Protein AF-A0A962E279-F1 (afdb_monomer)

Foldseek 3Di:
DDDPDDFDKDWDFDADPVGDGQKIWIQTNNDIFMKGWDADPVRHTQKIQGRVRDMDD

Secondary structure (DSSP, 8-state):
--------EEEEEEE-TTS-EEEEEEEETTEEEEEEEEE-TTS-EEEEE-TTS-EE-

Nearest PDB structures (foldseek):
  8qja-assembly2_B  TM=9.241E-01  e=3.681E-01  Advenella mimigardefordensis DPN7
  1avw-assembly1_B  TM=2.647E-01  e=9.736E+00  Glycine max

pLDDT: mean 91.29, std 12.76, range [46.25, 98.56]

Solvent-accessible surface area (backbone atoms only — not comparable to full-atom values): 3494 Å² total; per-residue (Å²): 136,83,83,76,78,73,80,53,71,48,78,49,76,42,62,48,99,88,65,49,70,33,34,39,41,37,31,52,75,84,46,76,38,53,30,42,40,40,64,47,103,82,75,44,79,52,32,38,32,43,68,85,71,54,69,54,107

Sequence (57 aa):
MIFMESNKQNYSYEYDANGNVEQIDETIDGESFTTTQGFDDLERMTSKTDRYGNSFQ

Radius of gyration: 14.9 Å; Cα contacts (8 Å, |Δi|>4): 96; chains: 1; bounding box: 24×20×52 Å

Struct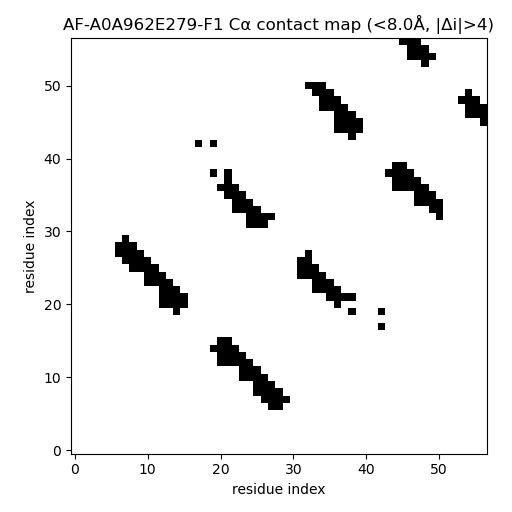ure (mmCIF, N/CA/C/O backbone):
data_AF-A0A962E279-F1
#
_entry.id   AF-A0A962E279-F1
#
loop_
_atom_site.group_PDB
_atom_site.id
_atom_site.type_symbol
_atom_site.label_atom_id
_atom_site.label_alt_id
_atom_site.label_comp_id
_atom_site.label_asym_id
_atom_site.label_entity_id
_atom_site.label_seq_id
_atom_site.pdbx_PDB_ins_code
_atom_site.Cartn_x
_atom_site.Cartn_y
_atom_site.Cartn_z
_atom_site.occupancy
_atom_site.B_iso_or_equiv
_atom_site.auth_seq_id
_atom_site.auth_comp_id
_atom_site.auth_asym_id
_atom_site.auth_atom_id
_atom_site.pdbx_PDB_model_num
ATOM 1 N N . MET A 1 1 ? 5.084 14.380 -37.238 1.00 46.25 1 MET A N 1
ATOM 2 C CA . MET A 1 1 ? 4.074 13.935 -36.255 1.00 46.25 1 MET A CA 1
ATOM 3 C C . MET A 1 1 ? 4.830 13.155 -35.199 1.00 46.25 1 MET A C 1
ATOM 5 O O . MET A 1 1 ? 5.418 12.144 -35.550 1.00 46.25 1 MET A O 1
ATOM 9 N N . ILE A 1 2 ? 4.934 13.670 -33.976 1.00 48.66 2 ILE A N 1
ATOM 10 C CA . ILE A 1 2 ? 5.499 12.917 -32.850 1.00 48.66 2 ILE A CA 1
ATOM 11 C C . ILE A 1 2 ? 4.295 12.327 -32.122 1.00 48.66 2 ILE A C 1
ATOM 13 O O . ILE A 1 2 ? 3.448 13.082 -31.649 1.00 48.66 2 ILE A O 1
ATOM 17 N N . PHE A 1 3 ? 4.179 11.001 -32.103 1.00 60.19 3 PHE A N 1
ATOM 18 C CA . PHE A 1 3 ? 3.247 10.323 -31.212 1.00 60.19 3 PHE A CA 1
ATOM 19 C C . PHE A 1 3 ? 3.867 10.388 -29.820 1.00 60.19 3 PHE A C 1
ATOM 21 O O . PHE A 1 3 ? 4.902 9.776 -29.578 1.00 60.19 3 PHE A O 1
ATOM 28 N N . MET A 1 4 ? 3.294 11.195 -28.932 1.00 59.19 4 MET A N 1
ATOM 29 C CA . MET A 1 4 ? 3.551 11.022 -27.510 1.00 59.19 4 MET A CA 1
ATOM 30 C C . MET A 1 4 ? 2.684 9.848 -27.081 1.00 59.19 4 MET A C 1
ATOM 32 O O . MET A 1 4 ? 1.460 9.977 -27.044 1.00 59.19 4 MET A O 1
ATOM 36 N N . GLU A 1 5 ? 3.293 8.684 -26.865 1.00 65.88 5 GLU A N 1
ATOM 37 C CA . GLU A 1 5 ? 2.597 7.607 -26.170 1.00 65.88 5 GLU A CA 1
ATOM 38 C C . GLU A 1 5 ? 2.214 8.144 -24.790 1.00 65.88 5 GLU A C 1
ATOM 40 O O . GLU A 1 5 ? 3.042 8.675 -24.053 1.00 65.88 5 GLU A O 1
ATOM 45 N N . SER A 1 6 ? 0.920 8.121 -24.480 1.00 68.62 6 SER A N 1
ATOM 46 C CA . SER A 1 6 ? 0.445 8.456 -23.145 1.00 68.62 6 SER A CA 1
ATOM 47 C C . SER A 1 6 ? 1.000 7.418 -22.178 1.00 68.62 6 SER A C 1
ATOM 49 O O . SER A 1 6 ? 0.719 6.235 -22.380 1.00 68.62 6 SER A O 1
ATOM 51 N N . ASN A 1 7 ? 1.715 7.841 -21.134 1.00 69.88 7 ASN A N 1
ATOM 52 C CA . ASN A 1 7 ? 2.177 6.914 -20.105 1.00 69.88 7 ASN A CA 1
ATOM 53 C C . ASN A 1 7 ? 0.966 6.184 -19.511 1.00 69.88 7 ASN A C 1
ATOM 55 O O . ASN A 1 7 ? 0.127 6.803 -18.843 1.00 69.88 7 ASN A 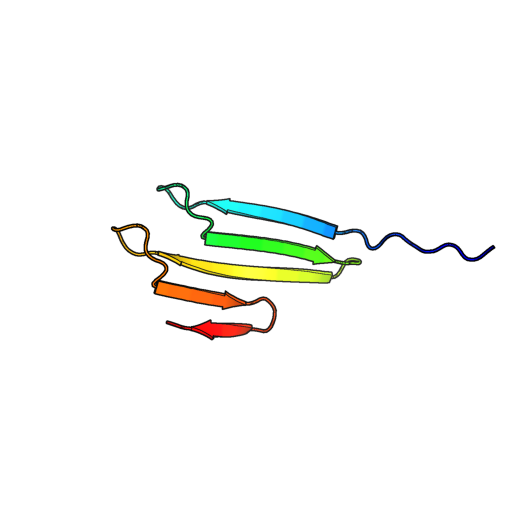O 1
ATOM 59 N N . LYS A 1 8 ? 0.820 4.889 -19.804 1.00 78.06 8 LYS A N 1
ATOM 60 C CA . LYS A 1 8 ? -0.345 4.113 -19.370 1.00 78.06 8 LYS A CA 1
ATOM 61 C C . LYS A 1 8 ? -0.111 3.713 -17.923 1.00 78.06 8 LYS A C 1
ATOM 63 O O . LYS A 1 8 ? 0.709 2.842 -17.652 1.00 78.06 8 LYS A O 1
ATOM 68 N N . GLN A 1 9 ? -0.851 4.345 -17.019 1.00 88.25 9 GLN A N 1
ATOM 69 C CA . GLN A 1 9 ? -0.786 4.088 -15.584 1.00 88.25 9 GLN A CA 1
ATOM 70 C C . GLN A 1 9 ? -2.046 3.345 -15.135 1.00 88.25 9 GLN A C 1
ATOM 72 O O . GLN A 1 9 ? -3.156 3.780 -15.438 1.00 88.25 9 GLN A O 1
ATOM 77 N N . ASN A 1 10 ? -1.882 2.219 -14.442 1.00 92.94 10 ASN A N 1
ATOM 78 C CA . ASN A 1 10 ? -2.980 1.479 -13.813 1.00 92.94 10 ASN A CA 1
ATOM 79 C C . ASN A 1 10 ? -2.678 1.312 -12.327 1.00 92.94 10 ASN A C 1
ATOM 81 O O . ASN A 1 10 ? -1.524 1.087 -11.977 1.00 92.94 10 ASN A O 1
ATOM 85 N N . TYR A 1 11 ? -3.715 1.390 -11.497 1.00 95.19 11 TYR A N 1
ATOM 86 C CA . TYR A 1 11 ? -3.624 1.214 -10.052 1.00 95.19 11 TYR A CA 1
ATOM 87 C C . TYR A 1 11 ? -4.623 0.150 -9.597 1.00 95.19 11 TYR A C 1
ATOM 89 O O . TYR A 1 11 ? -5.781 0.178 -10.025 1.00 95.19 11 TYR A O 1
ATOM 97 N N . SER A 1 12 ? -4.195 -0.743 -8.710 1.00 97.19 12 SER A N 1
ATOM 98 C CA . SER A 1 12 ? -5.075 -1.595 -7.908 1.00 97.19 12 SER A CA 1
ATOM 99 C C . SER A 1 12 ? -4.753 -1.449 -6.429 1.00 97.19 12 SER A C 1
ATOM 101 O O . SER A 1 12 ? -3.611 -1.199 -6.047 1.00 97.19 12 SER A O 1
ATOM 103 N N . TYR A 1 13 ? -5.793 -1.579 -5.612 1.00 98.19 13 TYR A N 1
ATOM 104 C CA . TYR A 1 13 ? -5.732 -1.399 -4.171 1.00 98.19 13 TYR A CA 1
ATOM 105 C C . TYR A 1 13 ? -6.273 -2.652 -3.503 1.00 98.19 13 TYR A C 1
ATOM 107 O O . TYR A 1 13 ? -7.375 -3.097 -3.842 1.00 98.19 13 TYR A O 1
ATOM 115 N N . GLU A 1 14 ? -5.516 -3.184 -2.555 1.00 98.56 14 GLU A N 1
ATOM 116 C CA . GLU A 1 14 ? -5.992 -4.219 -1.645 1.00 98.56 14 GLU A CA 1
ATOM 117 C C . GLU A 1 14 ? -6.236 -3.599 -0.276 1.00 98.56 14 GLU A C 1
ATOM 119 O O . GLU A 1 14 ? -5.516 -2.689 0.154 1.00 98.56 14 GLU A O 1
ATOM 124 N N . TYR A 1 15 ? -7.300 -4.068 0.366 1.00 98.38 15 TYR A N 1
ATOM 125 C CA . TYR A 1 15 ? -7.781 -3.529 1.624 1.00 98.38 15 TYR A CA 1
ATOM 126 C C . TYR A 1 15 ? -7.761 -4.609 2.694 1.00 98.38 15 TYR A C 1
ATOM 128 O O . TYR A 1 15 ? -8.210 -5.730 2.442 1.00 98.38 15 TYR A O 1
ATOM 136 N N . ASP A 1 16 ? -7.319 -4.239 3.890 1.00 97.88 16 ASP A N 1
ATOM 137 C CA . ASP A 1 16 ? -7.484 -5.079 5.069 1.00 97.88 16 ASP A CA 1
ATOM 138 C C . ASP A 1 16 ? -8.967 -5.153 5.502 1.00 97.88 16 ASP A C 1
ATOM 140 O O . ASP A 1 16 ? -9.863 -4.528 4.922 1.00 97.88 16 ASP A O 1
ATOM 144 N N . ALA A 1 17 ? -9.248 -5.930 6.551 1.00 97.75 17 ALA A N 1
ATOM 145 C CA . ALA A 1 17 ? -10.608 -6.116 7.063 1.00 97.75 17 ALA A CA 1
ATOM 146 C C . ALA A 1 17 ? -11.257 -4.826 7.603 1.00 97.75 17 ALA A C 1
ATOM 148 O O . ALA A 1 17 ? -12.487 -4.751 7.680 1.00 97.75 17 ALA A O 1
ATOM 149 N N . ASN A 1 18 ? -10.448 -3.829 7.965 1.00 97.38 18 ASN A N 1
ATOM 150 C CA . ASN A 1 18 ? -10.897 -2.557 8.520 1.00 97.38 18 ASN A CA 1
ATOM 151 C C . ASN A 1 18 ? -11.034 -1.480 7.428 1.00 97.38 18 ASN A C 1
ATOM 153 O O . ASN A 1 18 ? -11.586 -0.405 7.671 1.00 97.38 18 ASN A O 1
ATOM 157 N N . GLY A 1 19 ? -10.611 -1.796 6.200 1.00 98.12 19 GLY A N 1
ATOM 158 C CA . GLY A 1 19 ? -10.706 -0.931 5.033 1.00 98.12 19 GLY A CA 1
ATOM 159 C C . GLY A 1 19 ? -9.493 -0.026 4.832 1.00 98.12 19 GLY A C 1
ATOM 160 O O . GLY A 1 19 ? -9.584 0.916 4.039 1.00 98.12 19 GLY A O 1
ATOM 161 N N . ASN A 1 20 ? -8.364 -0.283 5.497 1.00 98.44 20 ASN A N 1
ATOM 162 C CA . ASN A 1 20 ? -7.120 0.399 5.157 1.00 98.44 20 ASN A CA 1
ATOM 163 C C . ASN A 1 20 ? -6.510 -0.213 3.907 1.00 98.44 20 ASN A C 1
ATOM 165 O O . ASN A 1 20 ? -6.611 -1.411 3.672 1.00 98.44 20 ASN A O 1
ATOM 169 N N . VAL A 1 21 ? -5.823 0.613 3.123 1.00 98.44 21 VAL A N 1
ATOM 170 C CA . VAL A 1 21 ? -5.081 0.147 1.950 1.00 98.44 21 VAL A CA 1
ATOM 171 C C . VAL A 1 21 ? -3.788 -0.519 2.412 1.00 98.44 21 VAL A C 1
ATOM 173 O O . VAL A 1 21 ? -2.830 0.178 2.749 1.00 98.44 21 VAL A O 1
ATOM 176 N N . GLU A 1 22 ? -3.741 -1.846 2.396 1.00 98.19 22 GLU A N 1
ATOM 177 C CA . GLU A 1 22 ? -2.545 -2.613 2.766 1.00 98.19 22 GLU A CA 1
ATOM 178 C C . GLU A 1 22 ? -1.593 -2.827 1.583 1.00 98.19 22 GLU A C 1
ATOM 180 O O . GLU A 1 22 ? -0.382 -2.949 1.783 1.00 98.19 22 GLU A O 1
ATOM 185 N N . GLN A 1 23 ? -2.100 -2.762 0.346 1.00 98.50 23 GLN A N 1
ATOM 186 C CA . GLN A 1 23 ? -1.287 -2.876 -0.864 1.00 98.50 23 GLN A CA 1
ATOM 187 C C . GLN A 1 23 ? -1.754 -1.926 -1.970 1.00 98.50 23 GLN A C 1
ATOM 189 O O . GLN A 1 23 ? -2.949 -1.733 -2.197 1.00 98.50 23 GLN A O 1
ATOM 194 N N . ILE A 1 24 ? -0.784 -1.333 -2.663 1.00 98.19 24 ILE A N 1
ATOM 195 C CA . ILE A 1 24 ? -0.977 -0.562 -3.891 1.00 98.19 24 ILE A CA 1
ATOM 196 C C . ILE A 1 24 ? -0.091 -1.188 -4.955 1.00 98.19 24 ILE A C 1
ATOM 198 O O . ILE A 1 24 ? 1.133 -1.170 -4.807 1.00 98.19 24 ILE A O 1
ATOM 202 N N . ASP A 1 25 ? -0.697 -1.672 -6.031 1.00 97.69 25 ASP A N 1
ATOM 203 C CA . ASP A 1 25 ? 0.032 -2.088 -7.223 1.00 97.69 25 ASP A CA 1
ATOM 204 C C . ASP A 1 25 ? -0.155 -1.048 -8.325 1.00 97.69 25 ASP A C 1
ATOM 206 O O . ASP A 1 25 ? -1.275 -0.691 -8.694 1.00 97.69 25 ASP A O 1
ATOM 210 N N . GLU A 1 26 ? 0.959 -0.553 -8.850 1.00 95.00 26 GLU A N 1
ATOM 211 C CA . GLU A 1 26 ? 1.020 0.423 -9.931 1.00 95.00 26 GLU A CA 1
ATOM 212 C C . GLU A 1 26 ? 1.632 -0.254 -11.155 1.00 95.00 26 GLU A C 1
ATOM 214 O O . GLU A 1 26 ? 2.657 -0.919 -11.052 1.00 95.00 26 GLU A O 1
ATOM 219 N N . THR A 1 27 ? 1.045 -0.076 -12.335 1.00 94.69 27 THR A N 1
ATOM 220 C CA . THR A 1 27 ? 1.710 -0.421 -13.598 1.00 94.69 27 THR A CA 1
ATOM 221 C C . THR A 1 27 ? 1.947 0.845 -14.394 1.00 94.69 27 THR A C 1
ATOM 223 O O . THR A 1 27 ? 0.973 1.472 -14.804 1.00 94.69 27 THR A O 1
ATOM 226 N N . ILE A 1 28 ? 3.209 1.205 -14.616 1.00 90.88 28 ILE A N 1
ATOM 227 C CA . ILE A 1 28 ? 3.641 2.407 -15.335 1.00 90.88 28 ILE A CA 1
ATOM 228 C C . ILE A 1 28 ? 4.431 1.941 -16.551 1.00 90.88 28 ILE A C 1
ATOM 230 O O . ILE A 1 28 ? 5.453 1.282 -16.407 1.00 90.88 28 ILE A O 1
ATOM 234 N N . ASP A 1 29 ? 3.932 2.235 -17.750 1.00 89.06 29 ASP A N 1
ATOM 235 C CA . ASP A 1 29 ? 4.611 1.907 -19.014 1.00 89.06 29 ASP A CA 1
ATOM 236 C C . ASP A 1 29 ? 4.976 0.415 -19.155 1.00 89.06 29 ASP A C 1
ATOM 238 O O . ASP A 1 29 ? 5.940 0.034 -19.812 1.00 89.06 29 ASP A O 1
ATOM 242 N N . GLY A 1 30 ? 4.150 -0.447 -18.552 1.00 88.19 30 GLY A N 1
ATOM 243 C CA . GLY A 1 30 ? 4.323 -1.901 -18.551 1.00 88.19 30 GLY A CA 1
ATOM 244 C C . GLY A 1 30 ? 5.193 -2.444 -17.414 1.00 88.19 30 GLY A C 1
ATOM 245 O O . GLY A 1 30 ? 5.243 -3.659 -17.245 1.00 88.19 30 GLY A O 1
ATOM 246 N N . GLU A 1 31 ? 5.823 -1.583 -16.614 1.00 91.81 31 GLU A N 1
ATOM 247 C CA . GLU A 1 31 ? 6.538 -1.972 -15.397 1.00 91.81 31 GLU A CA 1
ATOM 248 C C . GLU A 1 31 ? 5.598 -1.974 -14.193 1.00 91.81 31 GLU A C 1
ATOM 250 O O . GLU A 1 31 ? 4.803 -1.049 -14.030 1.00 91.81 31 GLU A O 1
ATOM 255 N N . SER A 1 32 ? 5.690 -3.002 -13.347 1.00 94.12 32 SER A N 1
ATOM 256 C CA . SER A 1 32 ? 4.864 -3.144 -12.146 1.00 94.12 32 SER A CA 1
ATOM 257 C C . SER A 1 32 ? 5.639 -2.782 -10.883 1.00 94.12 32 SER A C 1
ATOM 259 O O . SER A 1 32 ? 6.785 -3.190 -10.698 1.00 94.12 32 SER A O 1
ATOM 261 N N . PHE A 1 33 ? 4.974 -2.054 -9.997 1.00 96.38 33 PHE A N 1
ATOM 262 C CA . PHE A 1 33 ? 5.491 -1.559 -8.733 1.00 96.38 33 PHE A CA 1
ATOM 263 C C . PHE A 1 33 ? 4.501 -1.879 -7.623 1.00 96.38 33 PHE A C 1
ATOM 265 O O . PHE A 1 33 ? 3.305 -1.687 -7.811 1.00 96.38 33 PHE A O 1
ATOM 272 N N . THR A 1 34 ? 5.002 -2.277 -6.457 1.00 97.81 34 THR A N 1
ATOM 273 C CA . THR A 1 34 ? 4.160 -2.582 -5.296 1.00 97.81 34 THR A CA 1
ATOM 274 C C . THR A 1 34 ? 4.592 -1.733 -4.109 1.00 97.81 34 THR A C 1
ATOM 276 O O . THR A 1 34 ? 5.780 -1.617 -3.813 1.00 97.81 34 THR A O 1
ATOM 279 N N . THR A 1 35 ? 3.622 -1.134 -3.426 1.00 98.31 35 THR A N 1
ATOM 280 C CA . THR A 1 35 ? 3.787 -0.505 -2.111 1.00 98.31 35 THR A CA 1
ATOM 281 C C . THR A 1 35 ? 2.949 -1.280 -1.105 1.00 98.31 35 THR A C 1
ATOM 283 O O . THR A 1 35 ? 1.759 -1.472 -1.341 1.00 98.31 35 THR A O 1
ATOM 286 N N . THR A 1 36 ? 3.536 -1.682 0.022 1.00 98.44 36 THR A N 1
ATOM 287 C CA . THR A 1 36 ? 2.821 -2.363 1.115 1.00 98.44 36 THR A CA 1
ATOM 288 C C . THR A 1 36 ? 2.783 -1.501 2.365 1.00 98.44 36 THR A C 1
ATOM 290 O O . THR A 1 36 ? 3.693 -0.706 2.613 1.00 98.44 36 THR A O 1
ATOM 293 N N . GLN A 1 37 ? 1.713 -1.621 3.142 1.00 98.56 37 GLN A N 1
ATOM 294 C CA . GLN A 1 37 ? 1.456 -0.843 4.350 1.00 98.56 37 GLN A CA 1
ATOM 295 C C . GLN A 1 37 ? 0.908 -1.767 5.438 1.00 98.56 37 GLN A C 1
ATOM 297 O O . GLN A 1 37 ? 0.099 -2.642 5.154 1.00 98.56 37 GLN A O 1
ATOM 302 N N . GLY A 1 38 ? 1.349 -1.565 6.678 1.00 98.19 38 GLY A N 1
ATOM 303 C CA . GLY A 1 38 ? 0.832 -2.271 7.848 1.00 98.19 38 GLY A CA 1
ATOM 304 C C . GLY A 1 38 ? 0.195 -1.300 8.831 1.00 98.19 38 GLY A C 1
ATOM 305 O O . GLY A 1 38 ? 0.695 -0.186 9.007 1.00 98.19 38 GLY A O 1
ATOM 306 N N . PHE A 1 39 ? -0.878 -1.735 9.485 1.00 98.38 39 PHE A N 1
ATOM 307 C CA . PHE A 1 39 ? -1.655 -0.950 10.443 1.00 98.38 39 PHE A CA 1
ATOM 308 C C . PHE A 1 39 ? -1.786 -1.711 11.768 1.00 98.38 39 PHE A C 1
ATOM 310 O O . PHE A 1 39 ? -1.695 -2.938 11.796 1.00 98.38 39 PHE A O 1
ATOM 317 N N . ASP A 1 40 ? -1.920 -0.986 12.878 1.00 97.38 40 ASP A N 1
ATOM 318 C CA . ASP A 1 40 ? -2.314 -1.567 14.165 1.00 97.38 40 ASP A CA 1
ATOM 319 C C . ASP A 1 40 ? -3.841 -1.573 14.347 1.00 97.38 40 ASP A C 1
ATOM 321 O O . ASP A 1 40 ? -4.574 -0.985 13.557 1.00 97.38 40 ASP A O 1
ATOM 325 N N . ASP A 1 41 ? -4.320 -2.189 15.431 1.00 96.56 41 ASP A N 1
ATOM 326 C CA . ASP A 1 41 ? -5.753 -2.287 15.766 1.00 96.56 41 ASP A CA 1
ATOM 327 C C . ASP A 1 41 ? -6.458 -0.924 15.955 1.00 96.56 41 ASP A C 1
ATOM 329 O O . ASP A 1 41 ? -7.672 -0.873 16.151 1.00 96.56 41 ASP A O 1
ATOM 333 N N . LEU A 1 42 ? -5.708 0.185 15.975 1.00 97.69 42 LEU A N 1
ATOM 334 C CA . LEU A 1 42 ? -6.228 1.549 16.074 1.00 97.69 42 LEU A CA 1
ATOM 335 C C . LEU A 1 42 ? -6.173 2.289 14.726 1.00 97.69 42 LEU A C 1
ATOM 337 O O . LEU A 1 42 ? -6.285 3.518 14.708 1.00 97.69 42 LEU A O 1
ATOM 341 N N . GLU A 1 43 ? -5.990 1.565 13.620 1.00 97.75 43 GLU A N 1
ATOM 342 C CA . G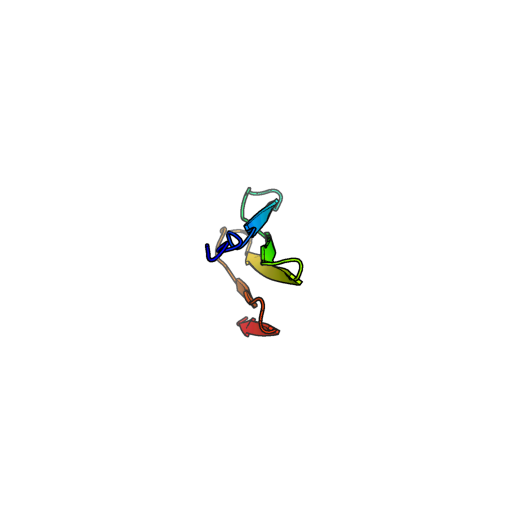LU A 1 43 ? -5.875 2.081 12.249 1.00 97.75 43 GLU A CA 1
ATOM 343 C C . GLU A 1 43 ? -4.680 3.019 12.034 1.00 97.75 43 GLU A C 1
ATOM 345 O O . GLU A 1 43 ? -4.683 3.896 11.164 1.00 97.75 43 GLU A O 1
ATOM 350 N N . ARG A 1 44 ? -3.626 2.880 12.844 1.00 97.44 44 ARG A N 1
ATOM 351 C CA . ARG A 1 44 ? -2.412 3.688 12.697 1.00 97.44 44 ARG A CA 1
ATOM 352 C C . ARG A 1 44 ? -1.388 2.908 11.898 1.00 97.44 44 ARG A C 1
ATOM 354 O O . ARG A 1 44 ? -1.083 1.765 12.223 1.00 97.44 44 ARG A O 1
ATOM 361 N N . MET A 1 45 ? -0.816 3.547 10.882 1.00 97.75 45 MET A N 1
ATOM 362 C CA . MET A 1 45 ? 0.240 2.944 10.075 1.00 97.75 45 MET A CA 1
ATOM 363 C C . MET A 1 45 ? 1.475 2.667 10.938 1.00 97.75 45 MET A C 1
ATOM 365 O O . MET A 1 45 ? 2.064 3.589 11.504 1.00 97.75 45 MET A O 1
ATOM 369 N N . THR A 1 46 ? 1.862 1.401 11.012 1.00 98.19 46 THR A N 1
ATOM 370 C CA . THR A 1 46 ? 3.038 0.915 11.742 1.00 98.19 46 THR A CA 1
ATOM 371 C C . THR A 1 46 ? 4.165 0.520 10.810 1.00 98.19 46 THR A C 1
ATOM 373 O O . THR A 1 46 ? 5.294 0.400 11.250 1.00 98.19 46 THR A O 1
ATOM 376 N N . SER A 1 47 ? 3.897 0.318 9.521 1.00 98.25 47 SER A N 1
ATOM 377 C CA . SER A 1 47 ? 4.959 0.077 8.552 1.00 98.25 47 SER A CA 1
ATOM 378 C C . SER A 1 47 ? 4.555 0.478 7.146 1.00 98.25 47 SER A C 1
ATOM 380 O O . SER A 1 47 ? 3.370 0.542 6.811 1.00 98.25 47 SER A O 1
ATOM 382 N N . LYS A 1 48 ? 5.558 0.726 6.309 1.00 98.19 48 LYS A N 1
ATOM 383 C CA . LYS A 1 48 ? 5.383 0.896 4.869 1.00 98.19 48 LYS A CA 1
ATOM 384 C C . LYS A 1 48 ? 6.638 0.456 4.149 1.00 98.19 48 LYS A C 1
ATOM 386 O O . LYS A 1 48 ? 7.723 0.815 4.592 1.00 98.19 48 LYS A O 1
ATOM 391 N N . THR A 1 49 ? 6.482 -0.233 3.026 1.00 98.38 49 THR A N 1
ATOM 392 C CA . THR A 1 49 ? 7.546 -0.442 2.039 1.00 98.38 49 THR A CA 1
ATOM 393 C C . THR A 1 49 ? 7.133 0.232 0.743 1.00 98.38 49 THR A C 1
ATOM 395 O O . THR A 1 49 ? 6.068 -0.072 0.210 1.00 98.38 49 THR A O 1
ATOM 398 N N . ASP A 1 50 ? 7.927 1.189 0.267 1.00 96.62 50 ASP A N 1
ATOM 399 C CA . ASP A 1 50 ? 7.660 1.880 -0.994 1.00 96.62 50 ASP A CA 1
ATOM 400 C C . ASP A 1 50 ? 8.066 1.041 -2.217 1.00 96.62 50 ASP A C 1
ATOM 402 O O . ASP A 1 50 ? 8.745 0.017 -2.113 1.00 96.62 50 ASP A O 1
ATOM 406 N N . ARG A 1 51 ? 7.692 1.522 -3.405 1.00 95.50 51 ARG A N 1
ATOM 407 C CA . ARG A 1 51 ? 8.032 0.886 -4.687 1.00 95.50 51 ARG A CA 1
ATOM 408 C C . ARG A 1 51 ? 9.527 0.765 -4.997 1.00 95.50 51 ARG A C 1
ATOM 410 O O . ARG A 1 51 ? 9.893 0.087 -5.951 1.00 95.50 51 ARG A O 1
ATOM 417 N N . TYR A 1 52 ? 10.380 1.459 -4.251 1.00 94.69 52 TYR A N 1
ATOM 418 C CA . TYR A 1 52 ? 11.834 1.390 -4.377 1.00 94.69 52 TYR A CA 1
ATOM 419 C C . TYR A 1 52 ? 12.456 0.457 -3.328 1.00 94.69 52 TYR A C 1
ATOM 421 O O . TYR A 1 52 ? 13.678 0.325 -3.279 1.00 94.69 52 TYR A O 1
ATOM 429 N N . GLY A 1 53 ? 11.630 -0.202 -2.510 1.00 94.75 53 GLY A N 1
ATOM 430 C CA . GLY A 1 53 ? 12.062 -1.102 -1.449 1.00 94.75 53 GLY A CA 1
ATOM 431 C C . GLY A 1 53 ? 12.5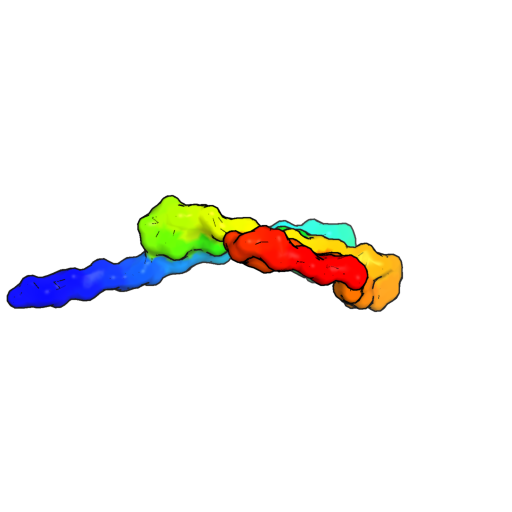21 -0.388 -0.179 1.00 94.75 53 GLY A C 1
ATOM 432 O O . GLY A 1 53 ? 13.115 -1.032 0.684 1.00 94.75 53 GLY A O 1
ATOM 433 N N . ASN A 1 54 ? 12.276 0.919 -0.035 1.00 97.25 54 ASN A N 1
ATOM 434 C CA . ASN A 1 54 ? 12.557 1.606 1.221 1.00 97.25 54 ASN A CA 1
ATOM 435 C C . ASN A 1 54 ? 11.443 1.304 2.218 1.00 97.25 54 ASN A C 1
ATOM 437 O O . ASN A 1 54 ? 10.266 1.507 1.910 1.00 97.25 54 ASN A O 1
ATOM 441 N N . SER A 1 55 ? 11.823 0.885 3.424 1.00 95.81 55 SER A N 1
ATOM 442 C CA . SER A 1 55 ? 10.871 0.554 4.481 1.00 95.81 55 SER A CA 1
ATOM 443 C C . SER A 1 55 ? 11.017 1.458 5.700 1.00 95.81 55 SER A C 1
ATOM 445 O O . SER A 1 55 ? 12.127 1.842 6.071 1.00 95.81 55 SER A O 1
ATOM 447 N N . PHE A 1 56 ? 9.897 1.738 6.363 1.00 92.38 56 PHE A N 1
ATOM 448 C CA . PHE A 1 56 ? 9.881 2.158 7.763 1.00 92.38 56 PHE A CA 1
ATOM 449 C C . PHE A 1 56 ? 8.989 1.221 8.582 1.00 92.38 56 PHE A C 1
ATOM 451 O O . PHE A 1 56 ? 8.063 0.611 8.038 1.00 92.38 56 PHE A O 1
ATOM 458 N N . GLN A 1 57 ? 9.301 1.113 9.872 1.00 83.38 57 GLN A N 1
ATOM 459 C CA . GLN A 1 57 ? 8.583 0.366 10.907 1.00 83.38 57 GLN A CA 1
ATOM 460 C C . GLN A 1 57 ? 8.523 1.205 12.186 1.00 83.38 57 GLN A C 1
ATOM 462 O O . GLN A 1 57 ? 9.430 2.056 12.352 1.00 83.38 57 GLN A O 1
#

Mean predicted aligned error: 5.45 Å

=== Feature glossary ===
The record interleaves many kinds of information about one protein. Here is each kind framed as the question it answers.

Q: What are the backbone torsion angles?
A: φ (phi) and ψ (psi) are the two rotatable backbone dihedrals per residue: φ is the C(i-1)–N–Cα–C torsion, ψ is the N–Cα–C–N(i+1) torsion, both in degrees on (−180°, 180°]. α-helical residues cluster near (−60°, −45°); β-strand residues near (−120°, +130°). A Ramachandran plot is simply a scatter of (φ, ψ) for every residue.

Q: What is the amino-acid chain?
A: This is the polypeptide sequence — one letter per residue, N-terminus first. Length ranges from a few dozen residues for small domains to over a thousand for large multi-domain proteins.

Q: How mobile is each atom in the crystal?
A: For experimental (PDB) structures, the B-factor (temperature factor) quantifies the positional spread of each atom in the crystal — a combina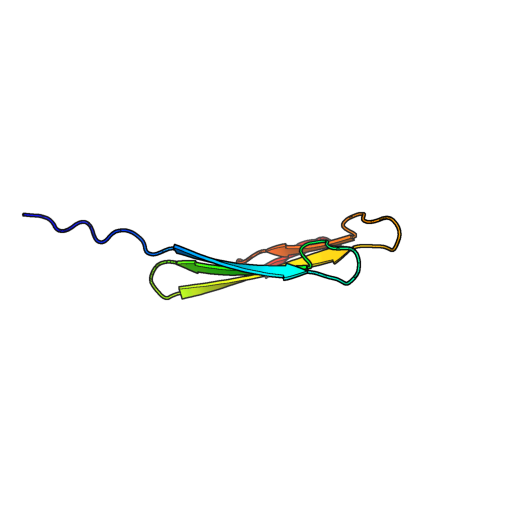tion of thermal vibration and static disorder — in units of Å². High B-factors mark flexible loops or poorly resolved regions; low B-factors mark the rigid, well-ordered core.

Q: Are the domains correctly placed relative to each other?
A: Predicted Aligned Error (PAE) is an AlphaFold confide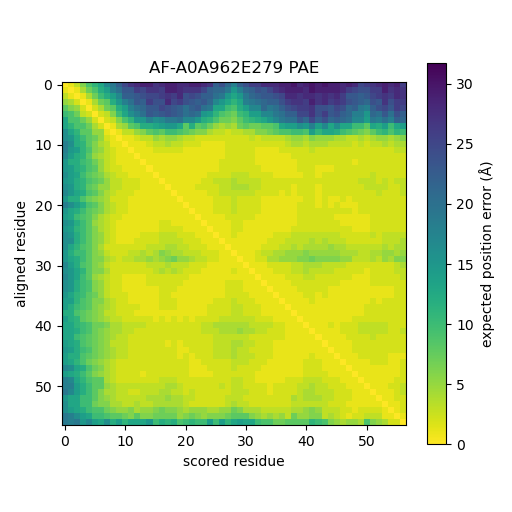nce matrix: entry (i, j) is the expected error in the position of residue j, in ångströms, when the prediction is superimposed on the true structure at residue i. Low PAE within a block of residues means that block is internally rigid and well-predicted; high PAE between two blocks means their relative placement is uncertain even if each block individually is confident.

Q: How confident is the AlphaFold model at each residue?
A: pLDDT is the predicted lDDT-Cα score: AlphaFold's confidence that the local environment of each residue (all inter-atomic distances within 15 Å) is correctly placed. It is a per-residue number between 0 and 100, with higher meaning more reliable.

Q: What family and function is it annotated with?
A: Functional annotations link the protein to curated databases. InterPro entries identify conserved domains and families by matching the sequence against member-database signatures (Pfam, PROSITE, CDD, …). Gene Ontology (GO) terms describe molecular function, biological process, and cellular component in a controlled vocabulary. CATH places the structure in a hierarchical fold classification (Class/Architecture/Topology/Homologous-superfamily). The organism is the source species.

Q: How big and how compact is the whole molecule?
A: Three whole-structure scala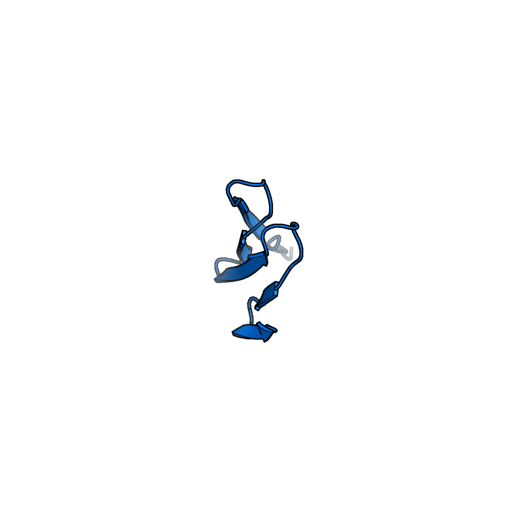rs: the radius of gyration (RMS distance of Cα from centroid, in Å), the count of Cα–Cα contacts (pairs closer than 8 Å and separated by more than four residues in sequence — i.e. tertiary, not local, contacts), and the bounding-box dimensions. Together they distinguish compact globular folds from extended fibres or disordered chains.

Q: What known structures does this most resemble?
A: The Foldseek neighbor list gives the closest experimentally determined structures in the PDB, ranked by structural alignment. TM-score near 1 means near-identical fold; near 0.3 means only rough topology match. This is how one finds what a novel AlphaFold prediction most resembles in the solved-structure universe.

Q: Which residues are buried vs exposed?
A: SASA measures how much of the protein is reachable by solvent. It is computed by rolling a water-sized probe over the atomic surface and summing the exposed area (Å²). Per-residue SASA distinguishes core (buried, low SASA) from surface (exposed, high SASA) residues; total SASA is a whole-molecule size measure.

Q: Which residues are in helices, strands, or loops?
A: Eight-state secondary structure (DSSP): H is the canonical α-helix, G the tighter 3₁₀-helix, I the wider π-helix; E/B are β-structure, T and S are turns and bends, and '-' is everything else. DSSP derives these from the pattern of main-chain N–H···O=C hydrogen bonds, not from the sequence.

Q: Where is each backbone atom in 3D?
A: Structure coordinates are given as an mmCIF _atom_site loop: one row per atom with element, residue name, chain id, sequence number, and x/y/z position in Å. Only the four main-chain atoms per residue are included here; side chains are omitted to keep the record compact.

Q: What if only a Cα trace is available?
A: Three-state secondary structure (P-SEA) collapses the eight DSSP classes into helix (a), strand (b), and coil (c). P-SEA assigns these from Cα geometry alone — distances and angles — without requiring backbone oxygens, so it works on any Cα trace.

Q: What do the rendered images show?
A: The six renders are orthographic views along the three Cartesian axes in both directions. Representation (cartoon, sticks, or surface) and color scheme (sequence-rainbow or by-chain) vary across proteins so the training set covers all the common visualization conventions.

Q: What does the local fold look like, residue by residue?
A: Foldseek's 3Di representation compresses backbone geometry into a per-residue letter drawn from a learned twenty-state alphabet. It captures the tertiary interaction pattern around each residue — which residues are pa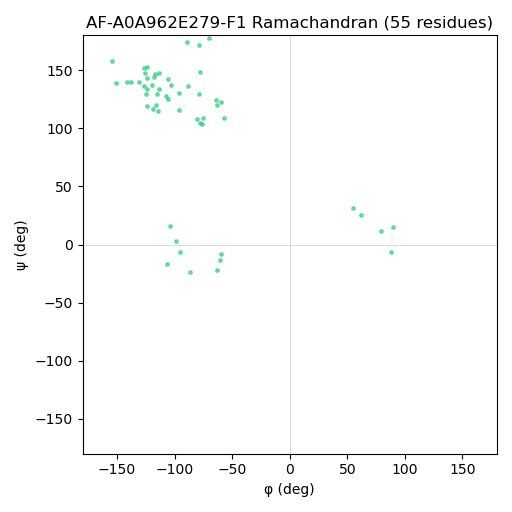cked against it in space, regardless of where they are in sequence.

Q: What do the diagnostic plots show?
A: The contact map is a binary N×N matrix image: pixel (i, j) is dark where Cα_i and Cα_j are within 8 Å and |i−j|>4. Because the |i−j|>4 filter remove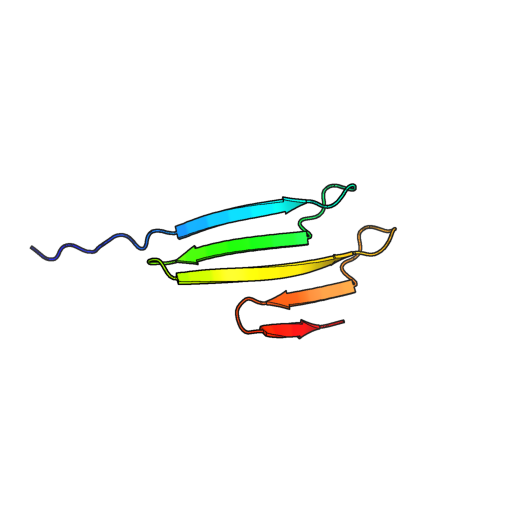s local helical contacts, off-diagonal stripes parallel to the main diagonal indicate parallel β-sheets; stripes perpendicular to it indicate antiparallel β-sheets. The Ramachandran plot scatters every residue's (φ, ψ) pair against the sterically allowed regions. The PAE heatmap renders the predicted-aligned-error matrix.